Protein AF-A0A7M3Z8F1-F1 (afdb_monomer_lite)

Foldseek 3Di:
DDDPPDPPPQFFWDWDVVDVQTKIFHQEPVSLQQLVVVCVVVPQPAKDRWDADPPPGHIMIGRDDDDDPVVSRPDTDPDDDD

Sequence (82 aa):
MTDWGECLTGQQLEFDWAHEPPFVRHRSQGVVEQFFIWLGENGVARRSIPIPDRVGGGWILFIYQPVEKSLLEAWRPTIEEE

Structure (mmCIF, N/CA/C/O backbone):
data_AF-A0A7M3Z8F1-F1
#
_entry.id   AF-A0A7M3Z8F1-F1
#
loop_
_atom_site.group_PDB
_atom_site.id
_atom_site.type_symbol
_atom_site.label_atom_id
_atom_site.label_alt_id
_atom_site.label_comp_id
_atom_site.label_asym_id
_atom_site.label_entity_id
_atom_site.label_seq_id
_atom_site.pdbx_PDB_ins_code
_atom_site.Cartn_x
_atom_site.Cartn_y
_atom_site.Cartn_z
_atom_site.occupancy
_atom_site.B_iso_or_equiv
_atom_site.auth_seq_id
_atom_site.auth_comp_id
_atom_site.auth_asym_id
_atom_site.auth_atom_id
_atom_site.pdbx_PDB_model_num
ATOM 1 N N . MET A 1 1 ? -16.668 16.775 -31.290 1.00 41.56 1 MET A N 1
ATOM 2 C CA . MET A 1 1 ? -16.957 15.674 -30.354 1.00 41.56 1 MET A CA 1
ATOM 3 C C . MET A 1 1 ? -15.637 14.963 -30.150 1.00 41.56 1 MET A C 1
ATOM 5 O O . MET A 1 1 ? -15.303 14.078 -30.921 1.00 41.56 1 MET A O 1
ATOM 9 N N . THR A 1 2 ? -14.831 15.482 -29.230 1.00 39.16 2 THR A N 1
ATOM 10 C CA . THR A 1 2 ? -13.518 14.922 -28.911 1.00 39.16 2 THR A CA 1
ATOM 11 C C . THR A 1 2 ? -13.572 14.623 -27.429 1.00 39.16 2 THR A C 1
ATOM 13 O O . THR A 1 2 ? -13.774 15.528 -26.621 1.00 39.16 2 THR A O 1
ATOM 16 N N . ASP A 1 3 ? -13.558 13.332 -27.142 1.00 42.22 3 ASP A N 1
ATOM 17 C CA . ASP A 1 3 ? -13.574 12.734 -25.821 1.00 42.22 3 ASP A CA 1
ATOM 18 C C . ASP A 1 3 ? -12.296 13.165 -25.086 1.00 42.22 3 ASP A C 1
ATOM 20 O O . ASP A 1 3 ? -11.190 12.805 -25.487 1.00 42.22 3 ASP A O 1
ATOM 24 N N . TRP A 1 4 ? -12.434 14.016 -24.068 1.00 47.25 4 TRP A N 1
ATOM 25 C CA . TRP A 1 4 ? -11.351 14.342 -23.140 1.00 47.25 4 TRP A CA 1
ATOM 26 C C . TRP A 1 4 ? -11.267 13.214 -22.107 1.00 47.25 4 TRP A C 1
ATOM 28 O O . TRP A 1 4 ? -11.714 13.357 -20.974 1.00 47.25 4 TRP A O 1
ATOM 38 N N . GLY A 1 5 ? -10.751 12.062 -22.529 1.00 39.16 5 GLY A N 1
ATOM 39 C CA . GLY A 1 5 ? -10.494 10.901 -21.676 1.00 39.16 5 GLY A CA 1
ATOM 40 C C . GLY A 1 5 ? -9.193 11.022 -20.877 1.00 39.16 5 GLY A C 1
ATOM 41 O O . GLY A 1 5 ? -8.416 10.071 -20.835 1.00 39.16 5 GLY A O 1
ATOM 42 N N . GLU A 1 6 ? -8.920 12.179 -20.271 1.00 48.38 6 GLU A N 1
ATOM 43 C CA . GLU A 1 6 ? -7.730 12.404 -19.442 1.00 48.38 6 GLU A CA 1
ATOM 44 C C . GLU A 1 6 ? -8.119 12.863 -18.027 1.00 48.38 6 GLU A C 1
ATOM 46 O O . GLU A 1 6 ? -9.013 13.687 -17.855 1.00 48.38 6 GLU A O 1
ATOM 51 N N . CYS A 1 7 ? -7.389 12.335 -17.033 1.00 37.78 7 CYS A N 1
ATOM 52 C CA . CYS A 1 7 ? -7.393 12.678 -15.599 1.00 37.78 7 CYS A CA 1
ATOM 53 C C . CYS A 1 7 ? -8.387 11.978 -14.648 1.00 37.78 7 CYS A C 1
ATOM 55 O O . CYS A 1 7 ? -8.991 12.624 -13.802 1.00 37.78 7 CYS A O 1
ATOM 57 N N . LEU A 1 8 ? -8.440 10.638 -14.655 1.00 45.56 8 LEU A N 1
ATOM 58 C CA . LEU A 1 8 ? -8.768 9.865 -13.431 1.00 45.56 8 LEU A CA 1
ATOM 59 C C . LEU A 1 8 ? -7.578 9.051 -12.883 1.00 45.56 8 LEU A C 1
ATOM 61 O O . LEU A 1 8 ? -7.666 8.444 -11.821 1.00 45.56 8 LEU A O 1
ATOM 65 N N . THR A 1 9 ? -6.441 9.033 -13.580 1.00 49.31 9 THR A N 1
ATOM 66 C CA . THR A 1 9 ? -5.302 8.151 -13.267 1.00 49.31 9 THR A CA 1
ATOM 67 C C . THR A 1 9 ? -4.401 8.649 -12.134 1.00 49.31 9 THR A C 1
ATOM 69 O O . THR A 1 9 ? -3.554 7.898 -11.666 1.00 49.31 9 THR A O 1
ATOM 72 N N . GLY A 1 10 ? -4.570 9.891 -11.668 1.00 53.69 10 GLY A N 1
ATOM 73 C CA . GLY A 1 10 ? -3.718 10.497 -10.637 1.00 53.69 10 GLY A CA 1
ATOM 74 C C . GLY A 1 10 ? -4.091 10.176 -9.186 1.00 53.69 10 GLY A C 1
ATOM 75 O O . GLY A 1 10 ? -3.378 10.619 -8.294 1.00 53.69 10 GLY A O 1
ATOM 76 N N . GLN A 1 11 ? -5.195 9.457 -8.949 1.00 62.28 11 GLN A N 1
ATOM 77 C CA . GLN A 1 11 ? -5.699 9.134 -7.603 1.00 62.28 11 GLN A CA 1
ATOM 78 C C . GLN A 1 11 ? -5.622 7.636 -7.261 1.00 62.28 11 GLN A C 1
ATOM 80 O O . GLN A 1 11 ? -5.918 7.241 -6.131 1.00 62.28 11 GLN A O 1
ATOM 85 N N . GLN A 1 12 ? -5.289 6.776 -8.229 1.00 82.44 12 GLN A N 1
ATOM 86 C CA . GLN A 1 12 ? -5.374 5.329 -8.054 1.00 82.44 12 GLN A CA 1
ATOM 87 C C . GLN A 1 12 ? -4.005 4.726 -7.736 1.00 82.44 12 GLN A C 1
ATOM 89 O O . GLN A 1 12 ? -3.021 4.969 -8.428 1.00 82.44 12 GLN A O 1
ATOM 94 N N . LEU A 1 13 ? -3.964 3.903 -6.689 1.00 93.56 13 LEU A N 1
ATOM 95 C CA . LEU A 1 13 ? -2.794 3.117 -6.315 1.00 93.56 13 LEU A CA 1
ATOM 96 C C . LEU A 1 13 ? -2.366 2.172 -7.448 1.00 93.56 13 LEU A C 1
ATOM 98 O O . LEU A 1 13 ? -3.196 1.471 -8.032 1.00 93.56 13 LEU A O 1
ATOM 102 N N . GLU A 1 14 ? -1.062 2.104 -7.703 1.00 94.69 14 GLU A N 1
ATOM 103 C CA . GLU A 1 14 ? -0.464 1.128 -8.614 1.00 94.69 14 GLU A CA 1
ATOM 104 C C . GLU A 1 14 ? 0.028 -0.083 -7.821 1.00 94.69 14 GLU A C 1
ATOM 106 O O . GLU A 1 14 ? 0.850 0.067 -6.916 1.00 94.69 14 GLU A O 1
ATOM 111 N N . PHE A 1 15 ? -0.437 -1.281 -8.174 1.00 95.62 15 PHE A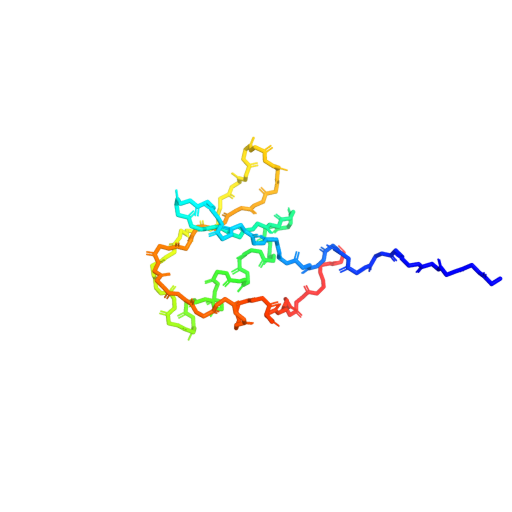 N 1
ATOM 112 C CA . PHE A 1 15 ? -0.040 -2.528 -7.521 1.00 95.62 15 PHE A CA 1
ATOM 113 C C . PHE A 1 15 ? 0.896 -3.343 -8.411 1.00 95.62 15 PHE A C 1
ATOM 115 O O . PHE A 1 15 ? 0.604 -3.564 -9.587 1.00 95.62 15 PHE A O 1
ATOM 122 N N . ASP A 1 16 ? 1.973 -3.862 -7.826 1.00 96.00 16 ASP A N 1
ATOM 123 C CA . ASP A 1 16 ? 2.787 -4.915 -8.427 1.00 96.00 16 ASP A CA 1
ATOM 124 C C . ASP A 1 16 ? 2.700 -6.175 -7.563 1.00 96.00 16 ASP A C 1
ATOM 126 O O . ASP A 1 16 ? 3.349 -6.319 -6.523 1.00 96.00 16 ASP A O 1
ATOM 130 N N . TRP A 1 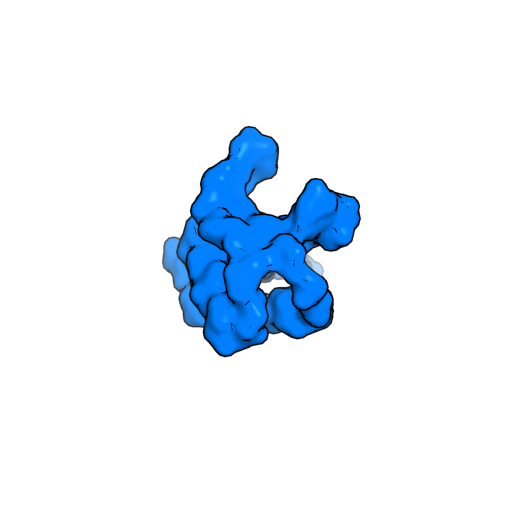17 ? 1.850 -7.096 -8.012 1.00 96.00 17 TRP A N 1
ATOM 131 C CA . TRP A 1 17 ? 1.662 -8.395 -7.378 1.00 96.00 17 TRP A CA 1
ATOM 132 C C . TRP A 1 17 ? 2.669 -9.457 -7.827 1.00 96.00 17 TRP A C 1
ATOM 134 O O . TRP A 1 17 ? 2.648 -10.554 -7.268 1.00 96.00 17 TRP A O 1
ATOM 144 N N . ALA A 1 18 ? 3.453 -9.188 -8.874 1.00 95.94 18 ALA A N 1
ATOM 145 C CA . ALA A 1 18 ? 4.453 -10.112 -9.401 1.00 95.94 18 ALA A CA 1
ATOM 146 C C . ALA A 1 18 ? 5.806 -9.939 -8.695 1.00 95.94 18 ALA A C 1
ATOM 148 O O . ALA A 1 18 ? 6.598 -10.879 -8.657 1.00 95.94 18 ALA A O 1
ATOM 149 N N . HIS A 1 19 ? 6.056 -8.761 -8.119 1.00 95.12 19 HIS A N 1
ATOM 150 C CA . HIS A 1 19 ? 7.200 -8.515 -7.252 1.00 95.12 19 HIS A CA 1
ATOM 151 C C . HIS A 1 19 ? 7.107 -9.307 -5.933 1.00 95.12 19 HIS A C 1
ATOM 153 O O . HIS A 1 19 ? 6.023 -9.511 -5.384 1.00 95.12 19 HIS A O 1
ATOM 159 N N . GLU A 1 20 ? 8.258 -9.708 -5.382 1.00 93.25 20 GLU A N 1
ATOM 160 C CA . GLU A 1 20 ? 8.358 -10.366 -4.077 1.00 93.25 20 GLU A CA 1
ATOM 161 C C . GLU A 1 20 ? 9.274 -9.558 -3.137 1.00 93.25 20 GLU A C 1
ATOM 163 O O . GLU A 1 20 ? 10.477 -9.460 -3.390 1.00 93.25 20 GLU A O 1
ATOM 168 N N . PRO A 1 21 ? 8.741 -8.951 -2.055 1.00 94.25 21 PRO A N 1
ATOM 169 C CA . PRO A 1 21 ? 7.331 -8.930 -1.633 1.00 94.25 21 PRO A CA 1
ATOM 170 C C . PRO A 1 21 ? 6.463 -8.015 -2.521 1.00 94.25 21 PRO A C 1
ATOM 172 O O . PRO A 1 21 ? 6.986 -7.009 -3.005 1.00 94.25 21 PRO A O 1
ATOM 175 N N . PRO A 1 22 ? 5.156 -8.289 -2.698 1.00 97.38 22 PRO A N 1
ATOM 176 C CA . PRO A 1 22 ? 4.269 -7.401 -3.443 1.00 97.38 22 PRO A CA 1
ATOM 177 C C . PRO A 1 22 ? 4.293 -5.979 -2.898 1.00 97.38 22 PRO A C 1
ATOM 179 O O . PRO A 1 22 ? 4.433 -5.772 -1.687 1.00 97.38 22 PRO A O 1
ATOM 182 N N . PHE A 1 23 ? 4.112 -5.000 -3.776 1.00 97.00 23 PHE A N 1
ATOM 183 C CA . PHE A 1 23 ? 4.066 -3.606 -3.364 1.00 97.00 23 PHE A CA 1
ATOM 184 C C . PHE A 1 23 ? 2.923 -2.844 -4.003 1.00 97.00 23 PHE A C 1
ATOM 186 O O . PHE A 1 23 ? 2.332 -3.240 -5.008 1.00 97.00 23 PHE A O 1
ATOM 193 N N . VAL A 1 24 ? 2.656 -1.706 -3.389 1.00 96.75 24 VAL A N 1
ATOM 194 C CA . VAL A 1 24 ? 1.798 -0.663 -3.908 1.00 96.75 24 VAL A CA 1
ATOM 195 C C . VAL A 1 24 ? 2.581 0.641 -3.947 1.00 96.75 24 VAL A C 1
ATOM 197 O O . VAL A 1 24 ? 3.428 0.880 -3.082 1.00 96.75 24 VAL A O 1
ATOM 200 N N . ARG A 1 25 ? 2.311 1.497 -4.927 1.00 96.25 25 ARG A N 1
ATOM 201 C CA . ARG A 1 25 ? 2.936 2.816 -5.017 1.00 96.25 25 ARG A CA 1
ATOM 202 C C . ARG A 1 25 ? 1.977 3.888 -5.508 1.00 96.25 25 ARG A C 1
ATOM 204 O O . ARG A 1 25 ? 0.961 3.600 -6.139 1.00 96.25 25 ARG A O 1
ATOM 211 N N . HIS A 1 26 ? 2.332 5.130 -5.211 1.00 94.94 26 HIS A N 1
ATOM 212 C CA . HIS A 1 26 ? 1.642 6.319 -5.686 1.00 94.94 26 HIS A CA 1
ATOM 213 C C . HIS A 1 26 ? 2.592 7.521 -5.677 1.00 94.94 26 HIS A C 1
ATOM 215 O O . HIS A 1 26 ? 3.559 7.555 -4.918 1.00 94.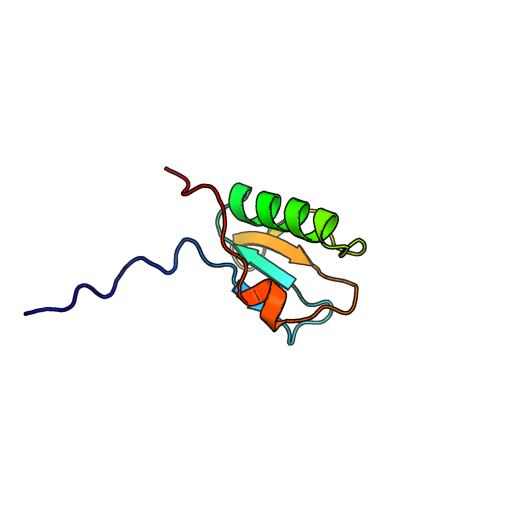94 26 HIS A O 1
ATOM 221 N N . ARG A 1 27 ? 2.322 8.542 -6.499 1.00 93.00 27 ARG A N 1
ATOM 222 C CA . ARG A 1 27 ? 3.151 9.763 -6.515 1.00 93.00 27 ARG A CA 1
ATOM 223 C C . ARG A 1 27 ? 3.032 10.573 -5.226 1.00 93.00 27 ARG A C 1
ATOM 225 O O . ARG A 1 27 ? 4.016 11.155 -4.778 1.00 93.00 27 ARG A O 1
ATOM 232 N N . SER A 1 28 ? 1.839 10.589 -4.646 1.00 92.19 28 SER A N 1
ATOM 233 C CA . SER A 1 28 ? 1.546 11.290 -3.398 1.00 92.19 28 SER A CA 1
ATOM 234 C C . SER A 1 28 ? 1.873 10.445 -2.168 1.00 92.19 28 SER A C 1
ATOM 236 O O . SER A 1 28 ? 1.474 9.283 -2.081 1.00 92.19 28 SER A O 1
ATOM 238 N N . GLN A 1 29 ? 2.541 11.074 -1.196 1.00 93.94 29 GLN A N 1
ATOM 239 C CA . GLN A 1 29 ? 2.761 10.510 0.134 1.00 93.94 29 GLN A CA 1
ATOM 240 C C . GLN A 1 29 ? 1.438 10.292 0.871 1.00 93.94 29 GLN A C 1
ATOM 242 O O . GLN A 1 29 ? 1.221 9.214 1.422 1.00 93.94 29 GLN A O 1
ATOM 247 N N . GLY A 1 30 ? 0.549 11.290 0.845 1.00 93.25 30 GLY A N 1
ATOM 248 C CA . GLY A 1 30 ? -0.704 11.285 1.595 1.00 93.25 30 GLY A CA 1
ATOM 249 C C . GLY A 1 30 ? -1.628 10.142 1.186 1.00 93.25 30 GLY A C 1
ATOM 250 O O . GLY A 1 30 ? -2.235 9.501 2.042 1.00 93.25 30 GLY A O 1
ATOM 251 N N . VAL A 1 31 ? -1.677 9.807 -0.106 1.00 94.19 31 VAL A N 1
ATOM 252 C CA . VAL A 1 31 ? -2.452 8.658 -0.602 1.00 94.19 31 VAL A CA 1
ATOM 253 C C . VAL A 1 31 ? -1.881 7.328 -0.089 1.00 94.19 31 VAL A C 1
ATOM 255 O O . VAL A 1 31 ? -2.642 6.479 0.379 1.00 94.19 31 VAL A O 1
ATOM 258 N N . VAL A 1 32 ? -0.553 7.136 -0.114 1.00 95.56 32 VAL A N 1
ATOM 259 C CA . VAL A 1 32 ? 0.070 5.901 0.412 1.00 95.56 32 VAL A CA 1
ATOM 260 C C . VAL A 1 32 ? -0.063 5.816 1.936 1.00 95.56 32 VAL A C 1
ATOM 262 O O . VAL A 1 32 ? -0.255 4.726 2.471 1.00 95.56 32 VAL A O 1
ATOM 265 N N . GLU A 1 33 ? -0.019 6.944 2.646 1.00 96.00 33 GLU A N 1
ATOM 266 C CA . GLU A 1 33 ? -0.252 7.010 4.094 1.00 96.00 33 GLU A CA 1
ATOM 267 C C . GLU A 1 33 ? -1.694 6.657 4.471 1.00 96.00 33 GLU A C 1
ATOM 269 O O . GLU A 1 33 ? -1.905 5.845 5.375 1.00 96.00 33 GLU A O 1
ATOM 274 N N . GLN A 1 34 ? -2.689 7.184 3.752 1.00 95.50 34 GLN A N 1
ATOM 275 C CA . GLN A 1 34 ? -4.089 6.796 3.948 1.00 95.50 34 GLN A CA 1
ATOM 276 C C . GLN A 1 34 ? -4.283 5.295 3.720 1.00 95.50 34 GLN A C 1
ATOM 278 O O . GLN A 1 34 ? -4.915 4.620 4.535 1.00 95.50 34 GLN A O 1
ATOM 283 N N . PHE A 1 35 ? -3.688 4.749 2.656 1.00 96.12 35 PHE A N 1
ATOM 284 C CA . PHE A 1 35 ? -3.744 3.314 2.400 1.00 96.12 35 PHE A CA 1
ATOM 285 C C . PHE A 1 35 ? -3.039 2.506 3.496 1.00 96.12 35 PHE A C 1
ATOM 287 O O . PHE A 1 35 ? -3.567 1.496 3.956 1.00 96.12 35 PHE A O 1
ATOM 294 N N . PHE A 1 36 ? -1.881 2.964 3.980 1.00 97.25 36 PHE A N 1
ATOM 295 C CA . PHE A 1 36 ? -1.171 2.345 5.099 1.00 97.25 36 PHE A CA 1
ATOM 296 C C . PHE A 1 36 ? -2.031 2.279 6.368 1.00 97.25 36 PHE A C 1
ATOM 298 O O . PHE A 1 36 ? -2.008 1.253 7.054 1.00 97.25 36 PHE A O 1
ATOM 305 N N . ILE A 1 37 ? -2.773 3.341 6.692 1.00 96.94 37 ILE A N 1
ATOM 306 C CA . ILE A 1 37 ? -3.678 3.375 7.849 1.00 96.94 37 ILE A CA 1
ATOM 307 C C . ILE A 1 37 ? -4.827 2.389 7.636 1.00 96.94 37 ILE A C 1
ATOM 309 O O . ILE A 1 37 ? -5.004 1.482 8.452 1.00 96.94 37 ILE A O 1
ATOM 313 N N . TRP A 1 38 ? -5.518 2.489 6.497 1.00 96.69 38 TRP A N 1
ATOM 314 C CA . TRP A 1 38 ? -6.647 1.625 6.150 1.00 96.69 38 TRP A CA 1
ATOM 315 C C . TRP A 1 38 ? -6.270 0.137 6.164 1.00 96.69 38 TRP A C 1
ATOM 317 O O . TRP A 1 38 ? -7.000 -0.688 6.713 1.00 96.69 38 TRP A O 1
ATOM 327 N N . LEU A 1 39 ? -5.092 -0.219 5.639 1.00 96.81 39 LEU A N 1
ATOM 328 C CA . LEU A 1 39 ? -4.555 -1.579 5.703 1.00 96.81 39 LEU A CA 1
ATOM 329 C C . LEU A 1 39 ? -4.464 -2.082 7.151 1.00 96.81 39 LEU A C 1
ATOM 331 O O . LEU A 1 39 ? -4.812 -3.225 7.432 1.00 96.81 39 LEU A O 1
ATOM 335 N N . GLY A 1 40 ? -4.015 -1.236 8.080 1.00 96.38 40 GLY A N 1
ATOM 336 C CA . GLY A 1 40 ? -3.939 -1.578 9.501 1.00 96.38 40 GLY A CA 1
ATOM 337 C C . GLY A 1 40 ? -5.307 -1.807 10.131 1.00 96.38 40 GLY A C 1
ATOM 338 O O . GLY A 1 40 ? -5.493 -2.802 10.830 1.00 96.38 40 GLY A O 1
ATOM 339 N N . GLU A 1 41 ? -6.262 -0.926 9.841 1.00 96.19 41 GLU A N 1
ATOM 340 C CA . GLU A 1 41 ? -7.647 -1.021 10.319 1.00 96.19 41 GLU A CA 1
ATOM 341 C C . GLU A 1 41 ? -8.365 -2.271 9.789 1.00 96.19 41 GLU A C 1
ATOM 343 O O . GLU A 1 41 ? -9.219 -2.831 10.471 1.00 96.19 41 GLU A O 1
ATOM 348 N N . ASN A 1 42 ? -7.959 -2.763 8.614 1.00 95.12 42 ASN A N 1
ATOM 349 C CA . ASN A 1 42 ? -8.512 -3.956 7.966 1.00 95.12 42 ASN A CA 1
ATOM 350 C C . ASN A 1 42 ? -7.662 -5.224 8.191 1.00 95.12 42 ASN A C 1
ATOM 352 O O . ASN A 1 42 ? -7.787 -6.207 7.463 1.00 95.12 42 ASN A O 1
ATOM 356 N N . GLY A 1 43 ? -6.795 -5.233 9.210 1.00 95.38 43 GLY A N 1
ATOM 357 C CA . GLY A 1 43 ? -6.091 -6.443 9.659 1.00 95.38 43 GLY A CA 1
ATOM 358 C C . GLY A 1 43 ? -4.819 -6.799 8.882 1.00 95.38 43 GLY A C 1
ATOM 359 O O . GLY A 1 43 ? -4.238 -7.868 9.097 1.00 95.38 43 GLY A O 1
ATOM 360 N N . VAL A 1 44 ? -4.326 -5.911 8.016 1.00 96.50 44 VAL A N 1
ATOM 361 C CA . VAL A 1 44 ? -3.064 -6.093 7.288 1.00 96.50 44 VAL A CA 1
ATOM 362 C C . VAL A 1 44 ? -1.883 -5.603 8.117 1.00 96.50 44 VAL A C 1
ATOM 364 O O . VAL A 1 44 ? -1.263 -4.586 7.826 1.00 96.50 44 VAL A O 1
ATOM 367 N N . ALA A 1 45 ? -1.560 -6.321 9.193 1.00 94.62 45 ALA A N 1
ATOM 368 C CA . ALA A 1 45 ? -0.535 -5.914 10.155 1.00 94.62 45 ALA A CA 1
ATOM 369 C C . ALA A 1 45 ? 0.899 -5.976 9.598 1.00 94.62 45 ALA A C 1
ATOM 371 O O . ALA A 1 45 ? 1.726 -5.134 9.945 1.00 94.62 45 ALA A O 1
ATOM 372 N N . ARG A 1 46 ? 1.213 -6.952 8.735 1.00 97.31 46 ARG A N 1
ATOM 373 C CA . ARG A 1 46 ? 2.565 -7.120 8.175 1.00 97.31 46 ARG A CA 1
ATOM 374 C C . ARG A 1 46 ? 2.710 -6.376 6.849 1.00 97.31 46 ARG A C 1
ATOM 376 O O . ARG A 1 46 ? 2.514 -6.941 5.773 1.00 97.31 46 ARG A O 1
ATOM 383 N N . ARG A 1 47 ? 3.093 -5.108 6.950 1.00 97.69 47 ARG A N 1
ATOM 384 C CA . ARG A 1 47 ? 3.370 -4.194 5.836 1.00 97.69 47 ARG A CA 1
ATOM 385 C C . ARG A 1 47 ? 4.514 -3.254 6.201 1.00 97.69 47 ARG A C 1
ATOM 387 O O . ARG A 1 47 ? 4.775 -3.054 7.388 1.00 97.69 47 ARG A O 1
ATOM 394 N N . SER A 1 48 ? 5.203 -2.695 5.214 1.00 98.06 48 SER A N 1
ATOM 395 C CA . SER A 1 48 ? 6.174 -1.635 5.488 1.00 98.06 48 SER A CA 1
ATOM 396 C C . SER A 1 48 ? 5.447 -0.331 5.820 1.00 98.06 48 SER A C 1
ATOM 398 O O . SER A 1 48 ? 4.279 -0.143 5.475 1.00 98.06 48 SER A O 1
ATOM 400 N N . ILE A 1 49 ? 6.155 0.598 6.455 1.00 97.50 49 ILE A N 1
ATOM 401 C CA . ILE A 1 49 ? 5.762 2.008 6.383 1.00 97.50 49 ILE A CA 1
ATOM 402 C C . ILE A 1 49 ? 5.898 2.502 4.929 1.00 97.50 49 ILE A C 1
ATOM 404 O O . ILE A 1 49 ? 6.683 1.913 4.170 1.00 97.50 49 ILE A O 1
ATOM 408 N N . PRO A 1 50 ? 5.174 3.561 4.530 1.00 97.56 50 PRO A N 1
ATOM 409 C CA . PRO A 1 50 ? 5.449 4.262 3.282 1.00 97.56 50 PRO A CA 1
ATOM 410 C C . PRO A 1 50 ? 6.892 4.776 3.264 1.00 97.56 50 PRO A C 1
ATOM 412 O O . PRO A 1 50 ? 7.361 5.367 4.238 1.00 97.56 50 PRO A O 1
ATOM 415 N N . ILE A 1 51 ? 7.603 4.550 2.163 1.00 97.62 51 ILE A N 1
ATOM 416 C CA . ILE A 1 51 ? 8.963 5.061 1.948 1.00 97.62 51 ILE A CA 1
ATOM 417 C C . ILE A 1 51 ? 9.078 5.702 0.560 1.00 97.62 51 ILE A C 1
ATOM 419 O O . ILE A 1 51 ? 8.314 5.335 -0.333 1.00 97.62 51 ILE A O 1
ATOM 423 N N . PRO A 1 52 ? 10.035 6.621 0.336 1.00 97.56 52 PRO A N 1
ATOM 424 C CA . PRO A 1 52 ? 10.274 7.165 -0.996 1.00 97.56 52 PRO A CA 1
ATOM 425 C C . PRO A 1 52 ? 10.684 6.067 -1.989 1.00 97.56 52 PRO A C 1
ATOM 427 O O . PRO A 1 52 ? 11.644 5.330 -1.739 1.00 97.56 52 PRO A O 1
ATOM 430 N N . ASP A 1 53 ? 9.997 5.986 -3.129 1.00 96.06 53 ASP A N 1
ATOM 431 C CA . ASP A 1 53 ? 10.378 5.097 -4.229 1.00 96.06 53 ASP A CA 1
ATOM 432 C C . ASP A 1 53 ? 11.564 5.708 -4.989 1.00 96.06 53 ASP A C 1
ATOM 434 O O . ASP A 1 53 ? 11.434 6.695 -5.714 1.00 96.06 53 ASP A O 1
ATOM 438 N N . ARG A 1 54 ? 12.750 5.116 -4.823 1.00 92.12 54 ARG A N 1
ATOM 439 C CA . ARG A 1 54 ? 13.985 5.582 -5.475 1.00 92.12 54 ARG A CA 1
ATOM 440 C C . ARG A 1 54 ? 14.107 5.164 -6.941 1.00 92.12 54 ARG A C 1
ATOM 442 O O . ARG A 1 54 ? 15.012 5.651 -7.613 1.00 92.12 54 ARG A O 1
ATOM 449 N N . VAL A 1 55 ? 13.258 4.253 -7.415 1.00 88.94 55 VAL A N 1
ATOM 450 C CA . VAL A 1 55 ? 13.298 3.722 -8.784 1.00 88.94 55 VAL A CA 1
ATOM 451 C C . VAL A 1 55 ? 12.201 4.364 -9.627 1.00 88.94 55 VAL A C 1
ATOM 453 O O . VAL A 1 55 ? 12.492 4.910 -10.688 1.00 88.94 55 VAL A O 1
ATOM 456 N N . GLY A 1 56 ? 10.954 4.314 -9.155 1.00 82.62 56 GLY A N 1
ATOM 457 C CA . GLY A 1 56 ? 9.790 4.867 -9.851 1.00 82.62 56 GLY A CA 1
ATOM 458 C C . GLY A 1 56 ? 9.481 6.329 -9.520 1.00 82.62 56 GLY A C 1
ATOM 459 O O . GLY A 1 56 ? 8.744 6.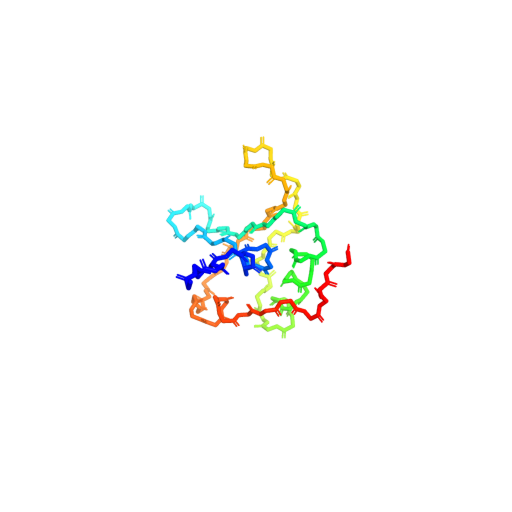974 -10.266 1.00 82.62 56 GLY A O 1
ATOM 460 N N . GLY A 1 57 ? 10.057 6.865 -8.439 1.00 88.25 57 GLY A N 1
ATOM 461 C CA . GLY A 1 57 ? 9.655 8.151 -7.871 1.00 88.25 57 GLY A CA 1
ATOM 462 C C . GLY A 1 57 ? 8.335 8.059 -7.094 1.00 88.25 57 GLY A C 1
ATOM 463 O O . GLY A 1 57 ? 7.545 7.136 -7.270 1.00 88.25 57 GLY A O 1
ATOM 464 N N . GLY A 1 58 ? 8.079 9.036 -6.222 1.00 93.69 58 GLY A N 1
ATOM 465 C CA . GLY A 1 58 ? 6.906 9.018 -5.343 1.00 93.69 58 GLY A CA 1
ATOM 466 C C . GLY A 1 58 ? 7.128 8.152 -4.105 1.00 93.69 58 GLY A C 1
ATOM 467 O O . GLY A 1 58 ? 8.190 8.219 -3.483 1.00 93.69 58 GLY A O 1
ATOM 468 N N . TRP A 1 59 ? 6.119 7.367 -3.738 1.00 97.06 59 TRP A N 1
ATOM 469 C CA . TRP A 1 59 ? 6.058 6.619 -2.487 1.00 97.06 59 TRP A CA 1
ATOM 470 C C . TRP A 1 59 ? 5.604 5.185 -2.714 1.00 97.06 59 TRP A C 1
ATOM 472 O O . TRP A 1 59 ? 4.713 4.926 -3.518 1.00 97.06 59 TRP A O 1
ATOM 482 N N . ILE A 1 60 ? 6.210 4.260 -1.975 1.00 97.88 60 ILE A N 1
ATOM 483 C CA . ILE A 1 60 ? 5.989 2.819 -2.085 1.00 97.88 60 ILE A CA 1
ATOM 484 C C . ILE A 1 60 ? 5.751 2.205 -0.704 1.00 97.88 60 ILE A C 1
ATOM 486 O O . ILE A 1 60 ? 6.308 2.649 0.304 1.00 97.88 60 ILE A O 1
ATOM 490 N N . LEU A 1 61 ? 4.921 1.167 -0.667 1.00 97.88 61 LEU A N 1
ATOM 491 C CA . LEU A 1 61 ? 4.641 0.344 0.502 1.00 97.88 61 LEU A CA 1
ATOM 492 C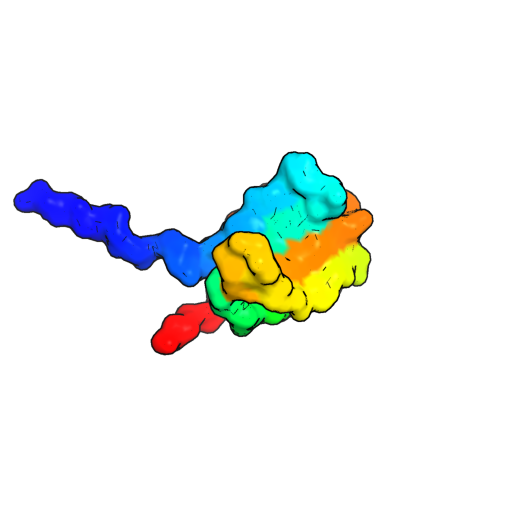 C . LEU A 1 61 ? 4.648 -1.130 0.095 1.00 97.88 61 LEU A C 1
ATOM 494 O O . LEU A 1 61 ? 4.020 -1.513 -0.888 1.00 97.88 61 LEU A O 1
ATOM 498 N N . PHE A 1 62 ? 5.323 -1.967 0.877 1.00 98.06 62 PHE A N 1
ATOM 499 C CA . PHE A 1 62 ? 5.393 -3.411 0.659 1.00 98.06 62 PHE A CA 1
ATOM 500 C C . PHE A 1 62 ? 4.408 -4.161 1.557 1.00 98.06 62 PHE A C 1
ATOM 502 O O . PHE A 1 62 ? 4.216 -3.808 2.725 1.00 98.06 62 PHE A O 1
ATOM 509 N N . ILE A 1 63 ? 3.817 -5.233 1.029 1.00 97.75 63 ILE A N 1
ATOM 510 C CA . ILE A 1 63 ? 2.856 -6.096 1.719 1.00 97.75 63 ILE A CA 1
ATOM 511 C C . ILE A 1 63 ? 3.513 -7.462 1.947 1.00 97.75 63 ILE A C 1
ATOM 513 O O . ILE A 1 63 ? 3.842 -8.170 1.000 1.00 97.75 63 ILE A O 1
ATOM 517 N N . TYR A 1 64 ? 3.699 -7.849 3.212 1.00 96.88 64 TYR A N 1
ATOM 518 C CA . TYR A 1 64 ? 4.418 -9.079 3.584 1.00 96.88 64 TYR A CA 1
ATOM 519 C C . TYR A 1 64 ? 3.497 -10.238 3.984 1.00 96.88 64 TYR A C 1
ATOM 521 O O . TYR A 1 64 ? 3.976 -11.334 4.274 1.00 96.88 64 TYR A O 1
ATOM 529 N N . GLN A 1 65 ? 2.188 -10.002 4.076 1.00 94.81 65 GLN A N 1
ATOM 530 C CA . GLN A 1 65 ? 1.207 -11.038 4.394 1.00 94.81 65 GLN A CA 1
ATOM 531 C C . GLN A 1 65 ? 0.270 -11.314 3.216 1.00 94.81 65 GLN A C 1
ATOM 533 O O . GLN A 1 65 ? 0.029 -10.417 2.409 1.00 94.81 65 GLN A O 1
ATOM 538 N N . PRO A 1 66 ? -0.314 -12.521 3.142 1.00 93.81 66 PRO A N 1
ATOM 539 C CA . PRO A 1 66 ? -1.394 -12.799 2.207 1.00 93.81 66 PRO A CA 1
ATOM 540 C C . PRO A 1 66 ? -2.569 -11.835 2.411 1.00 93.81 66 PRO A C 1
ATOM 542 O O . PRO A 1 66 ? -2.966 -11.554 3.545 1.00 93.81 66 PRO A O 1
ATOM 545 N N . VAL A 1 67 ? -3.117 -11.341 1.304 1.00 93.94 67 VAL A N 1
ATOM 546 C CA . VAL A 1 67 ? -4.240 -10.396 1.255 1.00 93.94 67 VAL A CA 1
ATOM 547 C C . VAL A 1 67 ? -5.145 -10.726 0.072 1.00 93.94 67 VAL A C 1
ATOM 549 O O . VAL A 1 67 ? -4.704 -11.317 -0.916 1.00 93.94 67 VAL A O 1
ATOM 552 N N . GLU A 1 68 ? -6.410 -10.326 0.157 1.00 94.56 68 GLU A N 1
ATOM 553 C CA . GLU A 1 68 ? -7.339 -10.408 -0.966 1.00 94.56 68 GLU A CA 1
ATOM 554 C C . GLU A 1 68 ? -7.104 -9.228 -1.926 1.00 94.56 68 GLU A C 1
ATOM 556 O O . GLU A 1 68 ? -7.415 -8.083 -1.602 1.00 94.56 68 GLU A O 1
ATOM 561 N N . LYS A 1 69 ? -6.542 -9.497 -3.112 1.00 93.75 69 LYS A N 1
ATOM 562 C CA . LYS A 1 69 ? -6.144 -8.453 -4.079 1.00 93.75 69 LYS A CA 1
ATOM 563 C C . LYS A 1 69 ? -7.311 -7.559 -4.501 1.00 93.75 69 LYS A C 1
ATOM 565 O O . LYS A 1 69 ? -7.167 -6.342 -4.498 1.00 93.75 69 LYS A O 1
ATOM 570 N N . SER A 1 70 ? -8.473 -8.156 -4.778 1.00 92.06 70 SER A N 1
ATOM 571 C CA . SER A 1 70 ? -9.698 -7.450 -5.177 1.00 92.06 70 SER A CA 1
ATOM 572 C C . SER A 1 70 ? -10.135 -6.405 -4.155 1.00 92.06 70 SER A C 1
ATOM 574 O O . SER A 1 70 ? -10.560 -5.317 -4.534 1.00 92.06 70 SER A O 1
ATOM 576 N N . LEU A 1 71 ? -10.001 -6.709 -2.862 1.00 90.75 71 LEU A N 1
ATOM 577 C CA . LEU A 1 71 ? -10.351 -5.779 -1.792 1.00 90.75 71 LEU A CA 1
ATOM 578 C C . LEU A 1 71 ? -9.424 -4.555 -1.788 1.00 90.75 71 LEU A C 1
ATOM 580 O O . LEU A 1 71 ? -9.883 -3.428 -1.622 1.00 90.75 71 LEU A O 1
ATOM 584 N N . LEU A 1 72 ? -8.124 -4.773 -1.995 1.00 93.69 72 LEU A N 1
ATOM 585 C CA . LEU A 1 72 ? -7.124 -3.705 -2.012 1.00 93.69 72 LEU A CA 1
ATOM 586 C C . LEU A 1 72 ? -7.237 -2.843 -3.277 1.00 93.69 72 LEU A C 1
ATOM 588 O O . LEU A 1 72 ? -7.147 -1.623 -3.195 1.00 93.69 72 LEU A O 1
ATOM 592 N N . GLU A 1 73 ? -7.493 -3.452 -4.433 1.00 92.62 73 GLU A N 1
ATOM 593 C CA . GLU A 1 73 ? -7.670 -2.747 -5.711 1.00 92.62 73 GLU A CA 1
ATOM 594 C C . GLU A 1 73 ? -8.970 -1.925 -5.770 1.00 92.62 73 GLU A C 1
ATOM 596 O O . GLU A 1 73 ? -9.066 -0.941 -6.514 1.00 92.62 73 GLU A O 1
ATOM 601 N N . ALA A 1 74 ? -9.977 -2.297 -4.974 1.00 91.06 74 ALA A N 1
ATOM 602 C CA . ALA A 1 74 ? -11.227 -1.553 -4.833 1.00 91.06 74 ALA A CA 1
ATOM 603 C C . ALA A 1 74 ? -11.105 -0.320 -3.922 1.00 91.06 74 ALA A C 1
ATOM 605 O O . ALA A 1 74 ? -11.979 0.547 -3.957 1.00 91.06 74 ALA A O 1
ATOM 606 N N . TRP A 1 75 ? -10.035 -0.212 -3.127 1.00 93.31 75 TRP A N 1
ATOM 607 C CA . TRP A 1 75 ? -9.833 0.917 -2.223 1.00 93.31 75 TRP A CA 1
ATOM 608 C C . TRP A 1 75 ? -9.691 2.243 -2.981 1.00 93.31 75 TRP A C 1
ATOM 610 O O . TRP A 1 75 ? -9.121 2.299 -4.075 1.00 93.31 75 TRP A O 1
ATOM 620 N N . ARG A 1 76 ? -10.202 3.328 -2.395 1.00 90.94 76 ARG A N 1
ATOM 621 C CA . ARG A 1 76 ? -10.090 4.693 -2.921 1.00 90.94 76 ARG A CA 1
ATOM 622 C C . ARG A 1 76 ? -9.694 5.652 -1.792 1.00 90.94 76 ARG A C 1
ATOM 624 O O . ARG A 1 76 ? -10.189 5.469 -0.676 1.00 90.94 76 ARG A O 1
ATOM 631 N N . PRO A 1 77 ? -8.832 6.649 -2.061 1.00 89.19 77 PRO A N 1
ATOM 632 C CA . PRO A 1 77 ? -8.490 7.665 -1.071 1.00 8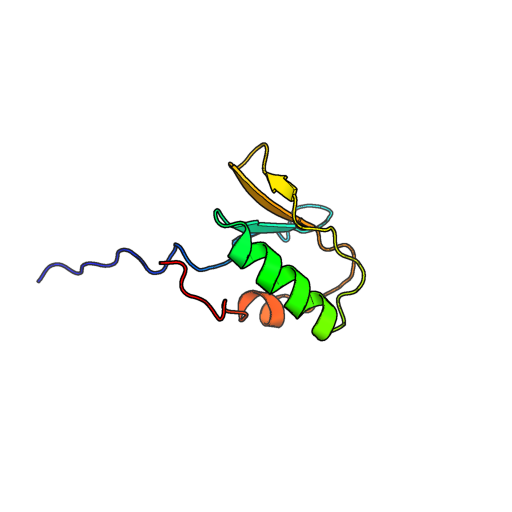9.19 77 PRO A CA 1
ATOM 633 C C . PRO A 1 77 ? -9.725 8.496 -0.699 1.00 89.19 77 PRO A C 1
ATOM 635 O O . PRO A 1 77 ? -10.634 8.670 -1.509 1.00 89.19 77 PRO A O 1
ATOM 638 N N . THR A 1 78 ? -9.765 9.003 0.534 1.00 80.31 78 THR A N 1
ATOM 639 C CA . THR A 1 78 ? -10.869 9.851 1.022 1.00 80.31 78 THR A CA 1
ATOM 640 C C . THR A 1 78 ? -10.622 11.338 0.794 1.00 80.31 78 THR A C 1
ATOM 642 O O . THR A 1 78 ? -11.561 12.127 0.872 1.00 80.31 78 THR A O 1
ATOM 645 N N . ILE A 1 79 ? -9.377 11.721 0.510 1.00 67.06 79 ILE A N 1
ATOM 646 C CA . ILE A 1 79 ? -8.973 13.097 0.218 1.00 67.06 79 ILE A CA 1
ATOM 647 C C . ILE A 1 79 ? -8.525 13.159 -1.243 1.00 67.06 79 ILE A C 1
ATOM 649 O O . ILE A 1 79 ? -7.570 12.479 -1.622 1.00 67.06 79 ILE A O 1
ATOM 653 N N . GLU A 1 80 ? -9.204 13.982 -2.044 1.00 57.25 80 GLU A N 1
ATOM 654 C CA . GLU A 1 80 ? -8.621 14.534 -3.266 1.00 57.25 80 GLU A CA 1
ATOM 655 C C . GLU A 1 80 ? -7.583 15.561 -2.812 1.00 57.25 80 GLU A C 1
ATOM 657 O O . GLU A 1 80 ? -7.933 16.545 -2.163 1.00 57.25 80 GLU A O 1
ATOM 662 N N . GLU A 1 81 ? -6.299 15.289 -3.031 1.00 53.47 81 GLU A N 1
ATOM 663 C CA . GLU A 1 81 ? -5.279 16.308 -2.786 1.00 53.47 81 GLU A CA 1
ATOM 664 C C . GLU A 1 81 ? -5.520 17.478 -3.752 1.00 53.47 81 GLU A C 1
ATOM 666 O O . GLU A 1 81 ? -5.616 17.258 -4.962 1.00 53.47 81 GLU A O 1
ATOM 671 N N . GLU A 1 82 ? -5.682 18.683 -3.193 1.00 45.38 82 GLU A N 1
ATOM 672 C CA . GLU A 1 82 ? -5.822 19.958 -3.919 1.00 45.38 82 GLU A CA 1
ATOM 673 C C . GLU A 1 82 ? -4.600 20.286 -4.792 1.00 45.38 82 GLU A C 1
ATOM 675 O O . GLU A 1 82 ? -3.451 20.044 -4.346 1.00 45.38 82 GLU A O 1
#

Radius of gyration: 13.51 Å; chains: 1; bounding box: 31×33×41 Å

Secondary structure (DSSP, 8-state):
------SSTTSSPEEESSSSS-EEEES-HHHHHHHHHHHHHTT--SBPPPEE-TTTSSEEEEB-S---HHHHHT---S----

pLDDT: mean 86.04, std 18.35, range [37.78, 98.06]

=== Feature glossary ===
Reading guide. The protein is described through the following features:

Foldseek 3Di. A 3Di character summarizes, for each residue, the relative orientation of the Cα frame of its nearest spatial neighbor. Because it encodes fold topology rather than chemistry, 3Di alignments detect remote structural similarity that sequence alignment misses.

Contact-map, Ramachandran, and PAE plots. Plot images: a contact map (which residues are close in 3D, as an N×N binary image), a Ramachandran scatter (backbone torsion angles, revealing secondary-structure composition at a glance), and — for AlphaFold structures — a PAE heatmap (pairwise prediction confidence).

Radius of gyration, Cα contacts, bounding box. Radius of gyration (Rg) is the root-mean-square distance of Cα atoms from their centroid — a single number for overall size and compactness. A globular domain of N residues has Rg ≈ 2.2·N^0.38 Å; an extended or disordered chain has a much larger Rg. The Cα contact count is the number of residue pairs whose Cα atoms are within 8 Å and are more than four positions apart in sequence — a standard proxy for tertiary packing density. The bounding box is the smallest axis-aligned box enclosing all Cα atoms.

Secondary structure (8-state, DSSP). Eight-state secondary structure (DSSP): H is the canonical α-helix, G the tighter 3₁₀-helix, I the wider π-helix; E/B are β-structure, T and S are turns and bends, and '-' is everything else. DSSP derives these from the pattern of main-chain N–H···O=C hydrogen bonds, not from the sequence.

B-factor. B-factor (Debye–Waller factor) reflects atomic displacement in the crystal lattice. It is an experimental observable (units Å²), not a prediction; low values mean the atom is pinned down, high values mean it moves or is heterogeneous across the crystal.

pLDDT. pLDDT is the predicted lDDT-Cα score: AlphaFold's confidence that the local environment of each residue (all inter-atomic distances within 15 Å) is correctly placed. It is a per-residue number between 0 and 100, with higher meaning more reliable.

Nearest PDB structures. Nearest PDB neighbors are the top structural matches found by Foldseek when searching this structure against the entire Protein Data Bank. Each hit reports a TM-score (0 to 1; >0.5 almost always implies the same fold) and an E-value. These are *structural* homologs — they may share no detectable sequence similarity.

Solvent-accessible surface area. Accessible surface area quantifies burial. A residue with SASA near zero is packed into the hydrophobic core; one with SASA >100 Å² sits on the surface. Computed here via the Shrake–Rupley numerical algorithm with a 1.4 Å probe.

Rendered structure images. Structure images are PyMOL renders from six orthogonal camera directions. Cartoon representation draws helices as coils and strands as arrows; sticks shows the backbone as bonds; surface shows the solvent-excluded envelope. Rainbow coloring maps sequence position to hue (blue→red, N→C); chain coloring assigns a distinct color per polypeptide.

Backbone torsions (φ/ψ). φ (phi) and ψ (psi) are the two rotatable backbone dihedrals per residue: φ is the C(i-1)–N–Cα–C torsion, ψ is the N–Cα–C–N(i+1) torsion, both in degrees on (−180°, 180°]. α-helical residues cluster near (−60°, −45°); β-strand residues near (−120°, +130°). A Ramachandran plot is simply a scatter of (φ, ψ) for every residue.

Predicted aligned error. Predicted Aligned Error (PAE) is an AlphaFold confidence matrix: entry (i, j) is the expected error in the position of residue j, in ångströms, when the prediction is superimposed on the true structure at residue i. Low PAE within a block of residues means that block is internally rigid and well-predicted; high PAE between two blocks means their relative placement is uncertain even if each block individually is confident.

mmCIF coordinates. Structure coordinates are given as an mmCIF _atom_site loop: one row per atom with element, residue name, chain id, sequence number, and x/y/z position in Å. Only the four main-chain atoms per residue are included here; side chains are omitted to keep the record compact.

InterPro / GO / CATH / organism. Database cross-references. InterPro integrates a dozen domain/family signature databases into unified entries with residue-range hits. GO terms attach function/process/location labels with evidence codes. CATH codes position the fold in a four-level structural taxonomy. Organism is the NCBI-taxonomy species name.

Secondary structure (3-state, P-SEA). SS3 is a coarse helix/strand/coil call (letters a/b/c) made by the P-SEA algorithm from inter-Cα distances and dihedrals. It is less detailed than DSSP but needs only Cα positions.

Sequence. Sequence gives the chain of amino acids in standard one-letter code (A=alanine, C=cysteine, …, Y=tyrosine), read N→C. It is the only feature that is directly encoded by the gene; all structural features are derived from the folded form of this sequence.